Protein AF-A0A520ZKN6-F1 (afdb_monomer_lite)

pLDDT: mean 93.04, std 10.01, range [54.22, 98.88]

Sequence (133 aa):
MRKVDVFNHIWPRPYYEALSKLTGPMTDITRRSEAQPMMIDLDERFRIMDAHEGYCQILSLGSPPLELITKGRHATDLSRIGTESQAELVEKHPDRFPGFIASPPMGEDISAILDACRYAIEDCGAIGVQVYT

Foldseek 3Di:
DADEAEDDAAQEQQLVVLLCVQQPPDDDPCVVVVVQCVRHDVVSVVVVQVVDPNYAYAYEHDDDALLVRDDDPSSLVSQVSQLQRLLVCCVVCVSRHVAYAGRASVNYDPVSSVVSVCCSCVVRPHPYYDDDD

Radius of gyration: 14.47 Å; chains: 1; bounding box: 37×33×40 Å

Structure (mmCIF, N/CA/C/O backbone):
data_AF-A0A520ZKN6-F1
#
_entry.id   AF-A0A520ZKN6-F1
#
loop_
_atom_site.group_PDB
_atom_site.id
_atom_site.type_symbol
_atom_site.label_atom_id
_atom_site.label_alt_id
_atom_site.label_comp_id
_atom_site.label_asym_id
_atom_site.label_entity_id
_atom_site.label_seq_id
_atom_site.pdbx_PDB_ins_code
_atom_site.Cartn_x
_atom_site.Cartn_y
_atom_site.Cartn_z
_atom_site.occupancy
_atom_site.B_iso_or_equiv
_atom_site.auth_seq_id
_atom_site.auth_comp_id
_atom_site.auth_asym_id
_atom_site.auth_atom_id
_atom_site.pdbx_PDB_model_num
ATOM 1 N N . MET A 1 1 ? -11.427 -0.490 24.293 1.00 87.69 1 MET A N 1
ATOM 2 C CA . MET A 1 1 ? -9.947 -0.342 24.233 1.00 87.69 1 MET A CA 1
ATOM 3 C C . MET A 1 1 ? -9.499 -0.563 22.795 1.00 87.69 1 MET A C 1
ATOM 5 O O . MET A 1 1 ? -9.989 -1.508 22.191 1.00 87.69 1 MET A O 1
ATOM 9 N N . ARG A 1 2 ? -8.619 0.283 22.240 1.00 94.50 2 ARG A N 1
ATOM 10 C CA . ARG A 1 2 ? -8.132 0.140 20.854 1.00 94.50 2 ARG A CA 1
ATOM 11 C C . ARG A 1 2 ? -7.199 -1.073 20.730 1.00 94.50 2 ARG A C 1
ATOM 13 O O . ARG A 1 2 ? -6.305 -1.228 21.557 1.00 94.50 2 ARG A O 1
ATOM 20 N N . LYS A 1 3 ? -7.399 -1.905 19.706 1.00 97.69 3 LYS A N 1
ATOM 21 C CA . LYS A 1 3 ? -6.553 -3.051 19.337 1.00 97.69 3 LYS A CA 1
ATOM 22 C C . LYS A 1 3 ? -5.990 -2.779 17.947 1.00 97.69 3 LYS A C 1
ATOM 24 O O . LYS A 1 3 ? -6.761 -2.652 16.999 1.00 97.69 3 LYS A O 1
ATOM 29 N N . VAL A 1 4 ? -4.674 -2.638 17.843 1.00 98.12 4 VAL A N 1
ATOM 30 C CA . VAL A 1 4 ? -4.000 -2.309 16.582 1.00 98.12 4 VAL A CA 1
ATOM 31 C C . VAL A 1 4 ? -3.305 -3.558 16.061 1.00 98.12 4 VAL A C 1
ATOM 33 O O . VAL A 1 4 ? -2.365 -4.045 16.684 1.00 98.12 4 VAL A O 1
ATOM 36 N N . ASP A 1 5 ? -3.780 -4.077 14.936 1.00 98.25 5 ASP A N 1
ATOM 37 C CA . ASP A 1 5 ? -3.109 -5.134 14.193 1.00 98.25 5 ASP A CA 1
ATOM 38 C C . ASP A 1 5 ? -2.086 -4.523 13.241 1.00 98.25 5 ASP A C 1
ATOM 40 O O . ASP A 1 5 ? -2.430 -3.789 12.315 1.00 98.25 5 ASP A O 1
ATOM 44 N N . VAL A 1 6 ? -0.820 -4.828 13.495 1.00 97.94 6 VAL A N 1
ATOM 45 C CA . VAL A 1 6 ? 0.323 -4.288 12.757 1.00 97.94 6 VAL A CA 1
ATOM 46 C C . VAL A 1 6 ? 0.819 -5.218 11.649 1.00 97.94 6 VAL A C 1
ATOM 48 O O . VAL A 1 6 ? 1.802 -4.894 10.990 1.00 97.94 6 VAL A O 1
ATOM 51 N N . PHE A 1 7 ? 0.174 -6.373 11.449 1.00 96.62 7 PHE A N 1
ATOM 52 C CA . PHE A 1 7 ? 0.609 -7.372 10.477 1.00 96.62 7 PHE A CA 1
ATOM 53 C C . PHE A 1 7 ? -0.573 -8.079 9.802 1.00 96.62 7 PHE A C 1
ATOM 55 O O . PHE A 1 7 ? -0.841 -9.265 9.989 1.00 96.62 7 PHE A O 1
ATOM 62 N N . ASN A 1 8 ? -1.262 -7.316 8.959 1.00 96.38 8 ASN A N 1
ATOM 63 C CA . ASN A 1 8 ? -2.335 -7.7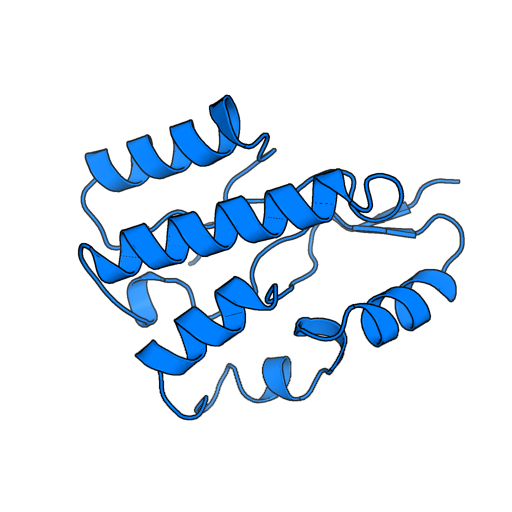79 8.088 1.00 96.38 8 ASN A CA 1
ATOM 64 C C . ASN A 1 8 ? -2.028 -7.381 6.640 1.00 96.38 8 ASN A C 1
ATOM 66 O O . ASN A 1 8 ? -1.289 -6.426 6.393 1.00 96.38 8 ASN A O 1
ATOM 70 N N . HIS A 1 9 ? -2.628 -8.089 5.689 1.00 96.56 9 HIS A N 1
ATOM 71 C CA . HIS A 1 9 ? -2.359 -7.902 4.266 1.00 96.56 9 HIS A CA 1
ATOM 72 C C . HIS A 1 9 ? -3.612 -7.442 3.533 1.00 96.56 9 HIS A C 1
ATOM 74 O O . HIS A 1 9 ? -4.708 -7.881 3.877 1.00 96.56 9 HIS A O 1
ATOM 80 N N . ILE A 1 10 ? -3.455 -6.584 2.528 1.00 97.25 10 ILE A N 1
ATOM 81 C CA . ILE A 1 10 ? -4.524 -6.097 1.650 1.00 97.25 10 ILE A CA 1
ATOM 82 C C . ILE A 1 10 ? -3.999 -5.948 0.216 1.00 97.25 10 ILE A C 1
ATOM 84 O O . ILE A 1 10 ? -2.808 -5.736 -0.007 1.00 97.25 10 ILE A O 1
ATOM 88 N N . TRP A 1 11 ? -4.890 -6.034 -0.763 1.00 95.31 11 TRP A N 1
ATOM 89 C CA . TRP A 1 11 ? -4.669 -5.578 -2.128 1.00 95.31 11 TRP A CA 1
ATOM 90 C C . TRP A 1 11 ? -5.728 -4.527 -2.467 1.00 95.31 11 TRP A C 1
ATOM 92 O O . TRP A 1 11 ? -6.830 -4.878 -2.892 1.00 95.31 11 TRP A O 1
ATOM 102 N N . PRO A 1 12 ? -5.430 -3.231 -2.275 1.00 96.81 12 PRO A N 1
ATOM 103 C CA . PRO A 1 12 ? -6.344 -2.167 -2.670 1.00 96.81 12 PRO A CA 1
ATOM 104 C C . PRO A 1 12 ? -6.740 -2.316 -4.142 1.00 96.81 12 PRO A C 1
ATOM 106 O O . PRO A 1 12 ? -5.917 -2.730 -4.959 1.00 96.81 12 PRO A O 1
ATOM 109 N N . ARG A 1 13 ? -7.984 -1.972 -4.497 1.00 94.69 13 ARG A N 1
ATOM 110 C CA . ARG A 1 13 ? -8.529 -2.214 -5.846 1.00 94.69 13 ARG A CA 1
ATOM 111 C C . ARG A 1 13 ? -7.603 -1.734 -6.979 1.00 94.69 13 ARG A C 1
ATOM 113 O O . ARG A 1 13 ? -7.320 -2.558 -7.850 1.00 94.69 13 ARG A O 1
ATOM 120 N N . PRO A 1 14 ? -7.066 -0.493 -6.964 1.00 96.75 14 PRO A N 1
ATOM 121 C CA . PRO A 1 14 ? -6.195 -0.028 -8.046 1.00 96.75 14 PRO A CA 1
ATOM 122 C C . PRO A 1 14 ? -4.894 -0.835 -8.135 1.00 96.75 14 PRO A C 1
ATOM 124 O O . PRO A 1 14 ? -4.442 -1.179 -9.228 1.00 96.75 14 PRO A O 1
ATOM 127 N N . TYR A 1 15 ? -4.322 -1.202 -6.984 1.00 96.38 15 TYR A N 1
ATOM 128 C CA . TYR A 1 15 ? -3.143 -2.061 -6.914 1.00 96.38 15 TYR A CA 1
ATOM 129 C C . TYR A 1 15 ? -3.426 -3.467 -7.450 1.00 96.38 15 TYR A C 1
ATOM 131 O O . TYR A 1 15 ? -2.666 -3.962 -8.277 1.00 96.38 15 TYR A O 1
ATOM 139 N N . TYR A 1 16 ? -4.530 -4.099 -7.038 1.00 92.94 16 TYR A N 1
ATOM 140 C CA . TYR A 1 16 ? -4.907 -5.433 -7.511 1.00 92.94 16 TYR A CA 1
ATOM 141 C C . TYR A 1 16 ? -5.110 -5.467 -9.030 1.00 92.94 16 TYR A C 1
ATOM 143 O O . TYR A 1 16 ? -4.652 -6.395 -9.696 1.00 92.94 16 TYR A O 1
ATOM 151 N N . GLU A 1 17 ? -5.753 -4.448 -9.601 1.00 93.06 17 GLU A N 1
ATOM 152 C CA . GLU A 1 17 ? -5.941 -4.343 -11.050 1.00 93.06 17 GLU A CA 1
ATOM 153 C C . GLU A 1 17 ? -4.614 -4.163 -11.798 1.00 93.06 17 GLU A C 1
ATOM 155 O O . GLU A 1 17 ? -4.417 -4.763 -12.857 1.00 93.06 17 GLU A O 1
ATOM 160 N N . ALA A 1 18 ? -3.694 -3.355 -11.261 1.00 94.06 18 ALA A N 1
ATOM 161 C CA . ALA A 1 18 ? -2.358 -3.177 -11.828 1.00 94.06 18 ALA A CA 1
ATOM 162 C C . ALA A 1 18 ? -1.525 -4.466 -11.740 1.00 94.06 18 ALA A C 1
ATOM 164 O O . ALA A 1 18 ? -0.913 -4.870 -12.729 1.00 94.06 18 ALA A O 1
ATOM 165 N N . LEU A 1 19 ? -1.562 -5.139 -10.589 1.00 90.62 19 LEU A N 1
ATOM 166 C CA . LEU A 1 19 ? -0.910 -6.424 -10.353 1.00 90.62 19 LEU A CA 1
ATOM 167 C C . LEU A 1 19 ? -1.418 -7.486 -11.334 1.00 90.62 19 LEU A C 1
ATOM 169 O O . LEU A 1 19 ? -0.624 -8.091 -12.049 1.00 90.62 19 LEU A O 1
ATOM 173 N N . SER A 1 20 ? -2.740 -7.638 -11.440 1.00 88.69 20 SER A N 1
ATOM 174 C CA . SER A 1 20 ? -3.387 -8.644 -12.294 1.00 88.69 20 SER A CA 1
ATOM 175 C C . SER A 1 20 ? -3.036 -8.476 -13.775 1.00 88.69 20 SER A C 1
ATOM 177 O O . SER A 1 20 ? -2.909 -9.460 -14.504 1.00 88.69 20 SER A O 1
ATOM 179 N N . LYS A 1 21 ? -2.838 -7.233 -14.239 1.00 89.94 21 LYS A N 1
ATOM 180 C CA . LYS A 1 21 ? -2.388 -6.948 -15.613 1.00 89.94 21 LYS A CA 1
ATOM 181 C C . LYS A 1 21 ? -0.959 -7.425 -15.885 1.00 89.94 21 LYS A C 1
ATOM 183 O O . LYS A 1 21 ? -0.651 -7.733 -17.033 1.00 89.94 21 LYS A O 1
ATOM 188 N N . LEU A 1 22 ? -0.097 -7.466 -14.868 1.00 86.69 22 LEU A N 1
ATOM 189 C CA . LEU A 1 22 ? 1.305 -7.875 -14.995 1.00 86.69 22 LEU A CA 1
ATOM 190 C C . LEU A 1 22 ? 1.486 -9.385 -14.827 1.00 86.69 22 LEU A C 1
ATOM 192 O O . LEU A 1 22 ? 2.265 -9.992 -15.556 1.00 86.69 22 LEU A O 1
ATOM 196 N N . THR A 1 23 ? 0.775 -9.992 -13.878 1.00 81.44 23 THR A N 1
ATOM 197 C CA . THR A 1 23 ? 0.931 -11.415 -13.540 1.00 81.44 23 THR A CA 1
ATOM 198 C C . THR A 1 23 ? 0.066 -12.341 -14.389 1.00 81.44 23 THR A C 1
ATOM 200 O O . THR A 1 23 ? 0.342 -13.537 -14.457 1.00 81.44 23 THR A O 1
ATOM 203 N N . GLY A 1 24 ? -0.993 -11.825 -15.023 1.00 72.88 24 GLY A N 1
ATOM 204 C CA . GLY A 1 24 ? -2.058 -12.674 -15.552 1.00 72.88 24 GLY A CA 1
ATOM 205 C C . GLY A 1 24 ? -2.805 -13.399 -14.418 1.00 72.88 24 GLY A C 1
ATOM 206 O O . GLY A 1 24 ? -2.818 -12.899 -13.288 1.00 72.88 24 GLY A O 1
ATOM 207 N N . PRO A 1 25 ? -3.438 -14.562 -14.682 1.00 60.72 25 PRO A N 1
ATOM 208 C CA . PRO A 1 25 ? -4.100 -15.352 -13.646 1.00 60.72 25 PRO A CA 1
ATOM 209 C C . PRO A 1 25 ? -3.120 -15.686 -12.518 1.00 60.72 25 PRO A C 1
ATOM 211 O O . PRO A 1 25 ? -2.059 -16.249 -12.775 1.00 60.72 25 PRO A O 1
ATOM 214 N N . MET A 1 26 ? -3.479 -15.370 -11.275 1.00 63.03 26 MET A N 1
ATOM 215 C CA . MET A 1 26 ? -2.628 -15.622 -10.113 1.00 63.03 26 MET A CA 1
ATOM 216 C C . M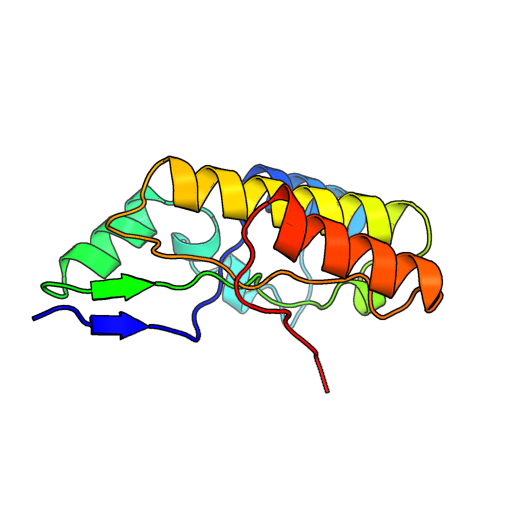ET A 1 26 ? -2.367 -17.135 -9.964 1.00 63.03 26 MET A C 1
ATOM 218 O O . MET A 1 26 ? -3.277 -17.926 -9.689 1.00 63.03 26 MET A O 1
ATOM 222 N N . THR A 1 27 ? -1.121 -17.568 -10.171 1.00 54.69 27 THR A N 1
ATOM 223 C CA . THR A 1 27 ? -0.700 -18.963 -9.976 1.00 54.69 27 THR A CA 1
ATOM 224 C C . THR A 1 27 ? -0.013 -19.138 -8.617 1.00 54.69 27 THR A C 1
ATOM 226 O O . THR A 1 27 ? 0.793 -18.314 -8.195 1.00 54.69 27 THR A O 1
ATOM 229 N N . ASP A 1 28 ? -0.327 -20.237 -7.927 1.00 61.53 28 ASP A N 1
ATOM 230 C CA . ASP A 1 28 ? 0.341 -20.717 -6.704 1.00 61.53 28 ASP A CA 1
ATOM 231 C C . ASP A 1 28 ? 0.142 -19.893 -5.413 1.00 61.53 28 ASP A C 1
ATOM 233 O O . ASP A 1 28 ? -0.982 -19.843 -4.906 1.00 61.53 28 ASP A O 1
ATOM 237 N N . ILE A 1 29 ? 1.209 -19.333 -4.813 1.00 54.22 29 ILE A N 1
ATOM 238 C CA . ILE A 1 29 ? 1.238 -18.744 -3.446 1.00 54.22 29 ILE A CA 1
ATOM 239 C C . ILE A 1 29 ? 0.117 -17.721 -3.220 1.00 54.22 29 ILE A C 1
ATOM 241 O O . ILE A 1 29 ? -0.428 -17.597 -2.123 1.00 54.22 29 ILE A O 1
ATOM 245 N N . THR A 1 30 ? -0.268 -17.029 -4.280 1.00 60.34 30 THR A N 1
ATOM 246 C CA . THR A 1 30 ? -1.228 -15.932 -4.279 1.00 60.34 30 THR A CA 1
ATOM 247 C C . THR A 1 30 ? -2.678 -16.385 -4.400 1.00 60.34 30 THR A C 1
ATOM 249 O O . THR A 1 30 ? -3.563 -15.653 -3.966 1.00 60.34 30 THR A O 1
ATOM 252 N N . ARG A 1 31 ? -2.946 -17.614 -4.873 1.00 64.44 31 ARG A N 1
ATOM 253 C CA . ARG A 1 31 ? -4.310 -18.166 -4.983 1.00 64.44 31 ARG A CA 1
ATOM 254 C C . ARG A 1 31 ? -5.003 -18.253 -3.622 1.00 64.44 31 ARG A C 1
ATOM 256 O O . ARG A 1 31 ? -6.211 -18.071 -3.530 1.00 64.44 31 ARG A O 1
ATOM 263 N N . ARG A 1 32 ? -4.250 -18.529 -2.550 1.00 62.50 32 ARG A N 1
ATOM 264 C CA . ARG A 1 32 ? -4.797 -18.559 -1.180 1.00 62.50 32 ARG A CA 1
ATOM 265 C C . ARG A 1 32 ? -5.254 -17.178 -0.723 1.00 62.50 32 ARG A C 1
ATOM 267 O O . ARG A 1 32 ? -6.324 -17.078 -0.134 1.00 62.50 32 ARG A O 1
ATOM 274 N N . SER A 1 33 ? -4.456 -16.152 -1.005 1.00 67.62 33 SER A N 1
ATOM 275 C CA . SER A 1 33 ? -4.782 -14.763 -0.680 1.00 67.62 33 SER A CA 1
ATOM 276 C C . SER A 1 33 ? -5.938 -14.257 -1.542 1.00 67.62 33 SER A C 1
ATOM 278 O O . SER A 1 33 ? -6.887 -13.696 -1.014 1.00 67.62 33 SER A O 1
ATOM 280 N N . GLU A 1 34 ? -5.935 -14.547 -2.843 1.00 66.19 34 GLU A N 1
ATOM 281 C CA . GLU A 1 34 ? -7.041 -14.211 -3.748 1.00 66.19 34 GLU A CA 1
ATOM 282 C C . GLU A 1 34 ? -8.361 -14.881 -3.349 1.00 66.19 34 GLU A C 1
ATOM 284 O O . GLU A 1 34 ? -9.424 -14.279 -3.468 1.00 66.19 34 GLU A O 1
ATOM 289 N N . ALA A 1 35 ? -8.305 -16.095 -2.794 1.00 75.25 35 ALA A N 1
ATOM 290 C CA . ALA A 1 35 ? -9.482 -16.788 -2.280 1.00 75.25 35 ALA A CA 1
ATOM 291 C C . ALA A 1 35 ? -10.083 -16.151 -1.011 1.00 75.25 35 ALA A C 1
ATOM 293 O O . ALA A 1 35 ? -11.152 -16.584 -0.586 1.00 75.25 35 ALA A O 1
ATOM 294 N N . GLN A 1 36 ? -9.420 -15.169 -0.384 1.00 83.94 36 GLN A N 1
ATOM 295 C CA . GLN A 1 36 ? -9.963 -14.411 0.746 1.00 83.94 36 GLN A CA 1
ATOM 296 C C . GLN A 1 36 ? -10.592 -13.106 0.239 1.00 83.94 36 GLN A C 1
ATOM 298 O O . GLN A 1 36 ? -9.853 -12.173 -0.085 1.00 83.94 36 GLN A O 1
ATOM 303 N N . PRO A 1 37 ? -11.935 -12.970 0.213 1.00 88.50 37 PRO A N 1
ATOM 304 C CA . PRO A 1 37 ? -12.570 -11.793 -0.381 1.00 88.50 37 PRO A CA 1
ATOM 305 C C . PRO A 1 37 ? -12.120 -10.477 0.274 1.00 88.50 37 PRO A C 1
ATOM 307 O O . PRO A 1 37 ? -11.860 -9.505 -0.431 1.00 88.50 37 PRO A O 1
ATOM 310 N N . MET A 1 38 ? -11.884 -10.477 1.594 1.00 93.19 38 MET A N 1
ATOM 311 C CA . MET A 1 38 ? -11.403 -9.318 2.370 1.00 93.19 38 MET A CA 1
ATOM 312 C C . MET A 1 38 ? -10.041 -8.739 1.936 1.00 93.19 38 MET A C 1
ATOM 314 O O . MET A 1 38 ? -9.616 -7.691 2.439 1.00 93.19 38 MET A O 1
ATOM 318 N N . MET A 1 39 ? -9.304 -9.434 1.061 1.00 93.25 39 MET A N 1
ATOM 319 C CA . MET A 1 39 ? -8.077 -8.897 0.474 1.00 93.25 39 MET A CA 1
ATOM 320 C C . MET A 1 39 ? -8.367 -7.717 -0.448 1.00 93.25 39 MET A C 1
ATOM 322 O O . MET A 1 39 ? -7.540 -6.818 -0.524 1.00 93.25 39 MET A O 1
ATOM 326 N N . ILE A 1 40 ? -9.521 -7.701 -1.118 1.00 92.94 40 ILE A N 1
ATOM 327 C CA . ILE A 1 40 ? -9.854 -6.700 -2.143 1.00 92.94 40 ILE A CA 1
ATOM 328 C C . ILE A 1 40 ? -11.235 -6.073 -1.885 1.00 92.94 40 ILE A C 1
ATOM 330 O O . ILE A 1 40 ? -11.489 -4.929 -2.267 1.00 92.94 40 ILE A O 1
ATOM 334 N N . ASP A 1 41 ? -12.140 -6.817 -1.251 1.00 95.06 41 ASP A N 1
ATOM 335 C CA . ASP A 1 41 ? -13.468 -6.375 -0.834 1.00 95.06 41 ASP A CA 1
ATOM 336 C C . ASP A 1 41 ? -13.409 -5.727 0.560 1.00 95.06 41 ASP A C 1
ATOM 338 O O . ASP A 1 41 ? -13.145 -6.389 1.570 1.00 95.06 41 ASP A O 1
ATOM 342 N N . LEU A 1 42 ? -13.633 -4.411 0.605 1.00 97.19 42 LEU A N 1
ATOM 343 C CA . LEU A 1 42 ? -13.644 -3.659 1.855 1.00 97.19 42 LEU A CA 1
ATOM 344 C C . LEU A 1 42 ? -14.884 -3.946 2.699 1.00 97.19 42 LEU A C 1
ATOM 346 O O . LEU A 1 42 ? -14.766 -3.919 3.920 1.00 97.19 42 LEU A O 1
ATOM 350 N N . ASP A 1 43 ? -16.027 -4.270 2.093 1.00 97.38 43 ASP A N 1
ATOM 351 C CA . ASP A 1 43 ? -17.249 -4.563 2.843 1.00 97.38 43 ASP A CA 1
ATOM 352 C C . ASP A 1 43 ? -17.061 -5.853 3.647 1.00 97.38 43 ASP A C 1
ATOM 354 O O . ASP A 1 43 ? -17.334 -5.893 4.851 1.00 97.38 43 ASP A O 1
ATOM 358 N N . GLU A 1 44 ? -16.483 -6.885 3.024 1.00 97.19 44 GLU A N 1
ATOM 359 C CA . GLU A 1 44 ? -16.149 -8.124 3.731 1.00 97.19 44 GLU A CA 1
ATOM 360 C C . GLU A 1 44 ? -15.066 -7.902 4.795 1.00 97.19 44 GLU A C 1
ATOM 362 O O . GLU A 1 44 ? -15.170 -8.421 5.912 1.00 97.19 44 GLU A O 1
ATOM 367 N N . ARG A 1 45 ? -14.038 -7.094 4.495 1.00 97.62 45 ARG A N 1
ATOM 368 C CA . ARG A 1 45 ? -13.023 -6.726 5.494 1.00 97.62 45 ARG A CA 1
ATOM 369 C C . ARG A 1 45 ? -13.661 -6.041 6.697 1.00 97.62 45 ARG A C 1
ATOM 371 O O . ARG A 1 45 ? -13.373 -6.424 7.830 1.00 97.62 45 ARG A O 1
ATOM 378 N N . PHE A 1 46 ? -14.514 -5.049 6.469 1.00 98.06 46 PHE A N 1
ATOM 379 C CA . PHE A 1 46 ? -15.166 -4.302 7.534 1.00 98.06 46 PHE A CA 1
ATOM 380 C C . PHE A 1 46 ? -16.075 -5.196 8.367 1.00 98.06 46 PHE A C 1
ATOM 382 O O . PHE A 1 46 ? -15.965 -5.148 9.591 1.00 98.06 46 PHE A O 1
ATOM 389 N N . ARG A 1 47 ? -16.839 -6.097 7.738 1.00 97.75 47 ARG A N 1
ATOM 390 C CA . ARG A 1 47 ? -17.661 -7.094 8.436 1.00 97.75 47 ARG A CA 1
ATOM 391 C C . ARG A 1 47 ? -16.845 -7.955 9.405 1.00 97.75 47 ARG A C 1
ATOM 393 O O . ARG A 1 47 ? -17.297 -8.221 10.517 1.00 97.75 47 ARG A O 1
ATOM 400 N N . ILE A 1 48 ? -15.649 -8.391 9.001 1.00 95.94 48 ILE A N 1
ATOM 401 C CA . ILE A 1 48 ? -14.740 -9.164 9.863 1.00 95.94 48 ILE A CA 1
ATOM 402 C C . ILE A 1 48 ? -14.175 -8.286 10.985 1.00 95.94 48 ILE A C 1
ATOM 404 O O . ILE A 1 48 ? -14.142 -8.712 12.138 1.00 95.94 48 ILE A O 1
ATOM 408 N N . MET A 1 49 ? -13.761 -7.054 10.677 1.00 97.62 49 MET A N 1
ATOM 409 C CA . MET A 1 49 ? -13.255 -6.118 11.686 1.00 97.62 49 MET A CA 1
ATOM 410 C C . MET A 1 49 ? -14.308 -5.790 12.753 1.00 97.62 49 MET A C 1
ATOM 412 O O . MET A 1 49 ? -13.981 -5.759 13.936 1.00 97.62 49 MET A O 1
ATOM 416 N N . ASP A 1 50 ? -15.567 -5.600 12.351 1.00 97.44 50 ASP A N 1
ATOM 417 C CA . ASP A 1 50 ? -16.682 -5.240 13.238 1.00 97.44 50 ASP A CA 1
ATOM 418 C C . ASP A 1 50 ? -17.044 -6.353 14.232 1.00 97.44 50 ASP A C 1
ATOM 420 O O . ASP A 1 50 ? -17.633 -6.082 15.279 1.00 97.44 50 ASP A O 1
ATOM 424 N N . ALA A 1 51 ? -16.626 -7.598 13.975 1.00 96.44 51 ALA A N 1
ATOM 425 C CA . ALA A 1 51 ? -16.736 -8.687 14.945 1.00 96.44 51 ALA A CA 1
ATOM 426 C C . ALA A 1 51 ? -15.809 -8.504 16.167 1.00 96.44 51 ALA A C 1
ATOM 428 O O . ALA A 1 51 ? -15.942 -9.217 17.166 1.00 96.44 51 ALA A O 1
ATOM 429 N N . HIS A 1 52 ? -14.870 -7.553 16.112 1.00 96.00 52 HIS A N 1
ATOM 430 C CA . HIS A 1 52 ? -13.879 -7.305 17.149 1.00 96.00 52 HIS A CA 1
ATOM 431 C C . HIS A 1 52 ? -13.904 -5.841 17.604 1.00 96.00 52 HIS A C 1
ATOM 433 O O . HIS A 1 52 ? -13.323 -4.956 16.983 1.00 96.00 52 HIS A O 1
ATOM 439 N N . GLU A 1 53 ? -14.511 -5.581 18.764 1.00 96.19 53 GLU A N 1
ATOM 440 C CA . GLU A 1 53 ? -14.602 -4.222 19.311 1.00 96.19 53 GLU A CA 1
ATOM 441 C C . GLU A 1 53 ? -13.220 -3.549 19.433 1.00 96.19 53 GLU A C 1
ATOM 443 O O . GLU A 1 53 ? -12.284 -4.106 20.035 1.00 96.19 53 GLU A O 1
ATOM 448 N N . GLY A 1 54 ? -13.121 -2.337 18.875 1.00 96.12 54 GLY A N 1
ATOM 449 C CA . GLY A 1 54 ? -11.932 -1.485 18.904 1.00 96.12 54 GLY A CA 1
ATOM 450 C C . GLY A 1 54 ? -10.792 -1.932 17.986 1.00 96.12 54 GLY A C 1
ATOM 451 O O . GLY A 1 54 ? -9.680 -1.428 18.151 1.00 96.12 54 GLY A O 1
ATOM 452 N N . TYR A 1 55 ? -11.030 -2.882 17.078 1.00 98.19 55 TYR A N 1
ATOM 453 C CA . TYR A 1 55 ? -10.023 -3.428 16.171 1.00 98.19 55 TYR A CA 1
ATOM 454 C C . TYR A 1 55 ? -9.755 -2.512 14.970 1.00 98.19 55 TYR A C 1
ATOM 456 O O . TYR A 1 55 ? -10.670 -2.063 14.284 1.00 98.19 55 TYR A O 1
ATOM 464 N N . CYS A 1 56 ? -8.478 -2.244 14.719 1.00 98.31 56 CYS A N 1
ATOM 465 C CA . CYS A 1 56 ? -7.988 -1.429 13.612 1.00 98.31 56 CYS A CA 1
ATOM 466 C C . CYS A 1 56 ? -6.671 -2.007 13.081 1.00 98.31 56 CYS A C 1
ATOM 468 O O . CYS A 1 56 ? -6.016 -2.795 13.764 1.00 98.31 56 CYS A O 1
ATOM 470 N N . GLN A 1 57 ? -6.292 -1.631 11.864 1.00 98.69 57 GLN A N 1
ATOM 471 C CA . GLN A 1 57 ? -5.253 -2.303 11.086 1.00 98.69 57 GLN A CA 1
ATOM 472 C C . GLN A 1 57 ? -4.261 -1.302 10.494 1.00 98.69 57 GLN A C 1
ATOM 474 O O . GLN A 1 57 ? -4.659 -0.379 9.792 1.00 98.69 57 GLN A O 1
ATOM 479 N N . ILE A 1 58 ? -2.965 -1.506 10.727 1.00 98.75 58 ILE A N 1
ATOM 480 C CA . ILE A 1 58 ? -1.918 -0.860 9.930 1.00 98.75 58 ILE A CA 1
ATOM 481 C C . ILE A 1 58 ? -1.725 -1.712 8.676 1.00 98.75 58 ILE A C 1
ATOM 483 O O . ILE A 1 58 ? -1.370 -2.886 8.772 1.00 98.75 58 ILE A O 1
ATOM 487 N N . LEU A 1 59 ? -2.031 -1.154 7.509 1.00 98.62 59 LEU A N 1
ATOM 488 C CA . LEU A 1 59 ? -2.120 -1.922 6.265 1.00 98.62 59 LEU A CA 1
ATOM 489 C C . LEU A 1 59 ? -0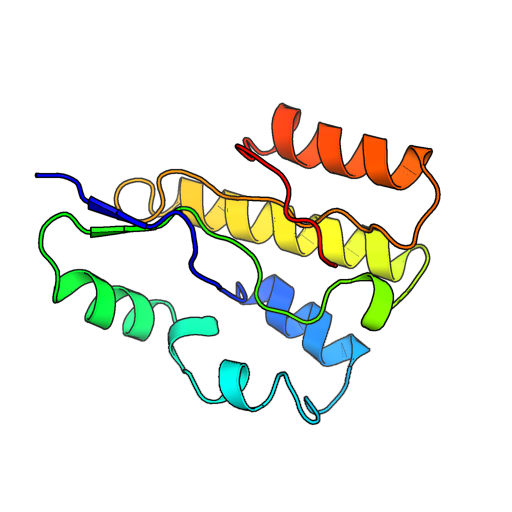.735 -2.274 5.709 1.00 98.62 59 LEU A C 1
ATOM 491 O O . LEU A 1 59 ? 0.130 -1.408 5.630 1.00 98.62 59 LEU A O 1
ATOM 495 N N . SER A 1 60 ? -0.555 -3.500 5.219 1.00 98.12 60 SER A N 1
ATOM 496 C CA . SER A 1 60 ? 0.583 -3.888 4.369 1.00 98.12 60 SER A CA 1
ATOM 497 C C . SER A 1 60 ? 0.085 -4.582 3.099 1.00 98.12 60 SER A C 1
ATOM 499 O O . SER A 1 60 ? -1.011 -5.150 3.096 1.00 98.12 60 SER A O 1
ATOM 501 N N . LEU A 1 61 ? 0.837 -4.514 1.999 1.00 97.00 61 LEU A N 1
ATOM 502 C CA . LEU A 1 61 ? 0.441 -5.194 0.764 1.00 97.00 61 LEU A CA 1
ATOM 503 C C . LEU A 1 61 ? 0.676 -6.702 0.881 1.00 97.00 61 LEU A C 1
ATOM 505 O O . LEU A 1 61 ? 1.677 -7.153 1.433 1.00 97.00 61 LEU A O 1
ATOM 509 N N . GLY A 1 62 ? -0.264 -7.495 0.368 1.00 92.81 62 GLY A N 1
ATOM 510 C CA . GLY A 1 62 ? -0.092 -8.946 0.294 1.00 92.81 62 GLY A CA 1
ATOM 511 C C . GLY A 1 62 ? 0.968 -9.358 -0.728 1.00 92.81 62 GLY A C 1
ATOM 512 O O . GLY A 1 62 ? 1.082 -8.740 -1.783 1.00 92.81 62 GLY A O 1
ATOM 513 N N . SER A 1 63 ? 1.676 -10.452 -0.447 1.00 89.00 63 SER A N 1
ATOM 514 C CA . SER A 1 63 ? 2.631 -11.082 -1.371 1.00 89.00 63 SER A CA 1
ATOM 515 C C . SER A 1 63 ? 1.983 -11.416 -2.724 1.00 89.00 63 SER A C 1
ATOM 517 O O . SER A 1 63 ? 0.800 -11.742 -2.739 1.00 89.00 63 SER A O 1
ATOM 519 N N . PRO A 1 64 ? 2.723 -11.412 -3.846 1.00 88.38 64 PRO A N 1
ATOM 520 C CA . PRO A 1 64 ? 4.175 -11.504 -3.938 1.00 88.38 64 PRO A CA 1
ATOM 521 C C . PRO A 1 64 ? 4.883 -10.150 -3.778 1.00 88.38 64 PRO A C 1
ATOM 523 O O . PRO A 1 64 ? 4.279 -9.113 -4.043 1.00 88.38 64 PRO A O 1
ATOM 526 N N . PRO A 1 65 ? 6.166 -10.153 -3.378 1.00 91.31 65 PRO A N 1
ATOM 527 C CA . PRO A 1 65 ? 7.001 -8.961 -3.466 1.00 91.31 65 PRO A CA 1
ATOM 528 C C . PRO A 1 65 ? 7.165 -8.485 -4.917 1.00 91.31 65 PRO A C 1
ATOM 530 O O . PRO A 1 65 ? 7.115 -9.286 -5.857 1.00 91.31 65 PRO A O 1
ATOM 533 N N . LEU A 1 66 ? 7.388 -7.179 -5.100 1.00 92.69 66 LEU A N 1
ATOM 534 C CA . LEU A 1 66 ? 7.424 -6.538 -6.420 1.00 92.69 66 LEU A CA 1
ATOM 535 C C . LEU A 1 66 ? 8.518 -7.109 -7.329 1.00 92.69 66 LEU A C 1
ATOM 537 O O . LEU A 1 66 ? 8.279 -7.299 -8.520 1.00 92.69 66 LEU A O 1
ATOM 541 N N . GLU A 1 67 ? 9.680 -7.437 -6.770 1.00 90.81 67 GLU A N 1
ATOM 542 C CA . GLU A 1 67 ? 10.836 -7.981 -7.488 1.00 90.81 67 GLU A CA 1
ATOM 543 C C . GLU A 1 67 ? 10.603 -9.373 -8.093 1.00 90.81 67 GLU A C 1
ATOM 545 O O . GLU A 1 67 ? 11.323 -9.773 -9.013 1.00 90.81 67 GLU A O 1
ATOM 550 N N . LEU A 1 68 ? 9.590 -10.105 -7.615 1.00 90.19 68 LEU A N 1
ATOM 551 C CA . LEU A 1 68 ? 9.155 -11.368 -8.220 1.00 90.19 68 LEU A CA 1
ATOM 552 C C . LEU A 1 68 ? 8.101 -11.169 -9.316 1.00 90.19 68 LEU A C 1
ATOM 554 O O . LEU A 1 68 ? 7.842 -12.095 -10.081 1.00 90.19 68 LEU A O 1
ATOM 558 N N . ILE A 1 69 ? 7.493 -9.985 -9.394 1.00 89.25 69 ILE A N 1
ATOM 559 C CA . ILE A 1 69 ? 6.423 -9.670 -10.346 1.00 89.25 69 ILE A CA 1
ATOM 560 C C . ILE A 1 69 ? 6.997 -9.008 -11.594 1.00 89.25 69 ILE A C 1
ATOM 562 O O . ILE A 1 69 ? 6.662 -9.382 -12.717 1.00 89.25 69 ILE A O 1
ATOM 566 N N . THR A 1 70 ? 7.815 -7.973 -11.411 1.00 92.38 70 THR A N 1
ATOM 567 C CA . THR A 1 70 ? 8.245 -7.105 -12.508 1.00 92.38 70 THR A CA 1
ATOM 568 C C . THR A 1 70 ? 9.517 -6.333 -12.156 1.00 92.38 70 THR A C 1
ATOM 570 O O . THR A 1 70 ? 10.033 -6.443 -11.047 1.00 92.38 70 THR A O 1
ATOM 573 N N . LYS A 1 71 ? 10.049 -5.583 -13.126 1.00 94.44 71 LYS A N 1
ATOM 574 C CA . LYS A 1 71 ? 11.290 -4.804 -13.010 1.00 94.44 71 LYS A CA 1
ATOM 575 C C . LYS A 1 71 ? 11.187 -3.454 -13.718 1.00 94.44 71 LYS A C 1
ATOM 577 O O . LYS A 1 71 ? 10.267 -3.215 -14.509 1.00 94.44 71 LYS A O 1
ATOM 582 N N . GLY A 1 72 ? 12.165 -2.591 -13.479 1.00 94.81 72 GLY A N 1
ATOM 583 C CA . GLY A 1 72 ? 12.280 -1.264 -14.060 1.00 94.81 72 GLY A CA 1
ATOM 584 C C . GLY A 1 72 ? 11.058 -0.405 -13.756 1.00 94.81 72 GLY A C 1
ATOM 585 O O . GLY A 1 72 ? 10.460 -0.466 -12.681 1.00 94.81 72 GLY A O 1
ATOM 586 N N . ARG A 1 73 ? 10.626 0.355 -14.768 1.00 94.12 73 ARG A N 1
ATOM 587 C CA . ARG A 1 73 ? 9.497 1.289 -14.663 1.00 94.12 73 ARG A CA 1
ATOM 588 C C . ARG A 1 73 ? 8.201 0.635 -14.170 1.00 94.12 73 ARG A C 1
ATOM 590 O O . ARG A 1 73 ? 7.417 1.272 -13.480 1.00 94.12 73 ARG A O 1
ATOM 597 N N . HIS A 1 74 ? 7.960 -0.630 -14.503 1.00 95.25 74 HIS A N 1
ATOM 598 C CA . HIS A 1 74 ? 6.758 -1.319 -14.037 1.00 95.25 74 HIS A CA 1
ATOM 599 C C . HIS A 1 74 ? 6.799 -1.618 -12.532 1.00 95.25 74 HIS A C 1
ATOM 601 O O . HIS A 1 74 ? 5.756 -1.541 -11.888 1.00 95.25 74 HIS A O 1
ATOM 607 N N . ALA A 1 75 ? 7.974 -1.907 -11.960 1.00 95.81 75 ALA A N 1
ATOM 608 C CA . ALA A 1 75 ? 8.124 -2.115 -10.518 1.00 95.81 75 ALA A CA 1
ATOM 609 C C . ALA A 1 75 ? 7.932 -0.804 -9.751 1.00 95.81 75 ALA A C 1
ATOM 611 O O . ALA A 1 75 ? 7.201 -0.768 -8.760 1.00 95.81 75 ALA A O 1
ATOM 612 N N . THR A 1 76 ? 8.519 0.288 -10.247 1.00 97.00 76 THR A N 1
ATOM 613 C CA . THR A 1 76 ? 8.360 1.618 -9.642 1.00 97.00 76 THR A CA 1
ATOM 614 C C . THR A 1 76 ? 6.918 2.117 -9.737 1.00 97.00 76 THR A C 1
ATOM 616 O O . THR A 1 76 ? 6.377 2.609 -8.749 1.00 97.00 76 THR A O 1
ATOM 619 N N . ASP A 1 77 ? 6.258 1.933 -10.888 1.00 97.44 77 ASP A N 1
ATOM 620 C CA . ASP A 1 77 ? 4.851 2.311 -11.075 1.00 97.44 77 ASP A CA 1
ATOM 621 C C . ASP A 1 77 ? 3.939 1.500 -10.139 1.00 97.44 77 ASP A C 1
ATOM 623 O O . ASP A 1 77 ? 3.068 2.064 -9.477 1.00 97.44 77 ASP A O 1
ATOM 627 N N . LEU A 1 78 ? 4.158 0.185 -10.029 1.00 97.50 78 LEU A N 1
ATOM 628 C CA . LEU A 1 78 ? 3.368 -0.681 -9.152 1.00 97.50 78 LEU A CA 1
ATOM 629 C C . LEU A 1 78 ? 3.570 -0.339 -7.664 1.00 97.50 78 LEU A C 1
ATOM 631 O O . LEU A 1 78 ? 2.599 -0.322 -6.907 1.00 97.50 78 LEU A O 1
ATOM 635 N N . SER A 1 79 ? 4.802 -0.014 -7.253 1.00 98.25 79 SER A N 1
ATOM 636 C CA . SER A 1 79 ? 5.112 0.453 -5.891 1.00 98.25 79 SER A CA 1
ATOM 637 C C . SER A 1 79 ? 4.378 1.754 -5.561 1.00 98.25 79 SER A C 1
ATOM 639 O O . SER A 1 79 ? 3.773 1.883 -4.490 1.00 98.25 79 SER A O 1
ATOM 641 N N . ARG A 1 80 ? 4.361 2.697 -6.512 1.00 98.50 80 ARG A N 1
ATOM 642 C CA . ARG A 1 80 ? 3.656 3.971 -6.366 1.00 98.50 80 ARG A CA 1
ATOM 643 C C . ARG A 1 80 ? 2.146 3.780 -6.255 1.00 98.50 80 ARG A C 1
ATOM 645 O O . ARG A 1 80 ? 1.551 4.303 -5.320 1.00 98.50 80 ARG A O 1
ATOM 652 N N . ILE A 1 81 ? 1.547 2.969 -7.131 1.00 98.56 81 ILE A N 1
ATOM 653 C CA . ILE A 1 81 ? 0.111 2.644 -7.072 1.00 98.56 81 ILE A CA 1
ATOM 654 C C . ILE A 1 81 ? -0.245 2.017 -5.720 1.00 98.56 81 ILE A C 1
ATOM 656 O O . ILE A 1 81 ? -1.267 2.366 -5.132 1.00 98.56 81 ILE A O 1
ATOM 660 N N . GLY A 1 82 ? 0.590 1.104 -5.213 1.00 98.38 82 GLY A N 1
ATOM 661 C CA . GLY A 1 82 ? 0.403 0.488 -3.900 1.00 98.38 82 GLY A CA 1
ATOM 662 C C . GLY A 1 82 ? 0.390 1.518 -2.771 1.00 98.38 82 GLY A C 1
ATOM 663 O O . GLY A 1 82 ? -0.564 1.563 -1.996 1.00 98.38 82 GLY A O 1
ATOM 664 N N . THR A 1 83 ? 1.406 2.382 -2.746 1.00 98.81 83 THR A N 1
ATOM 665 C CA . THR A 1 83 ? 1.549 3.478 -1.775 1.00 98.81 83 THR A CA 1
ATOM 666 C C . THR A 1 83 ? 0.347 4.420 -1.795 1.00 98.81 83 THR A C 1
ATOM 668 O O . THR A 1 83 ? -0.291 4.618 -0.763 1.00 98.81 83 THR A O 1
ATOM 671 N N . GLU A 1 84 ? -0.004 4.959 -2.965 1.00 98.81 84 GLU A N 1
ATOM 672 C CA . GLU A 1 84 ? -1.116 5.905 -3.116 1.00 98.81 84 GLU A CA 1
ATOM 673 C C . GLU A 1 84 ? -2.453 5.260 -2.729 1.00 98.81 84 GLU A C 1
ATOM 675 O O . GLU A 1 84 ? -3.255 5.870 -2.025 1.00 98.81 84 GLU A O 1
ATOM 680 N N . SER A 1 85 ? -2.669 3.994 -3.105 1.00 98.69 85 SER A N 1
ATOM 681 C CA . SER A 1 85 ? -3.907 3.287 -2.763 1.00 98.69 85 SER A CA 1
ATOM 682 C C . SER A 1 85 ? -4.028 3.011 -1.261 1.00 98.69 85 SER A C 1
ATOM 684 O O . SER A 1 85 ? -5.124 3.073 -0.713 1.00 98.69 85 SER A O 1
ATOM 686 N N . GLN A 1 86 ? -2.930 2.675 -0.573 1.00 98.75 86 GLN A N 1
ATOM 687 C CA . GLN A 1 86 ? -2.948 2.498 0.883 1.00 98.75 86 GLN A CA 1
ATOM 688 C C . GLN A 1 86 ? -3.170 3.833 1.604 1.00 98.75 86 GLN A C 1
ATOM 690 O O . GLN A 1 86 ? -3.956 3.878 2.552 1.00 98.75 86 GLN A O 1
ATOM 695 N N . ALA A 1 87 ? -2.528 4.909 1.138 1.00 98.88 87 ALA A N 1
ATOM 696 C CA . ALA A 1 87 ? -2.708 6.252 1.681 1.00 98.88 87 ALA A CA 1
ATOM 697 C C . ALA A 1 87 ? -4.165 6.726 1.549 1.00 98.88 87 ALA A C 1
ATOM 699 O O . ALA A 1 87 ? -4.751 7.179 2.531 1.00 98.88 87 ALA A O 1
ATOM 700 N N . GLU A 1 88 ? -4.791 6.522 0.385 1.00 98.75 88 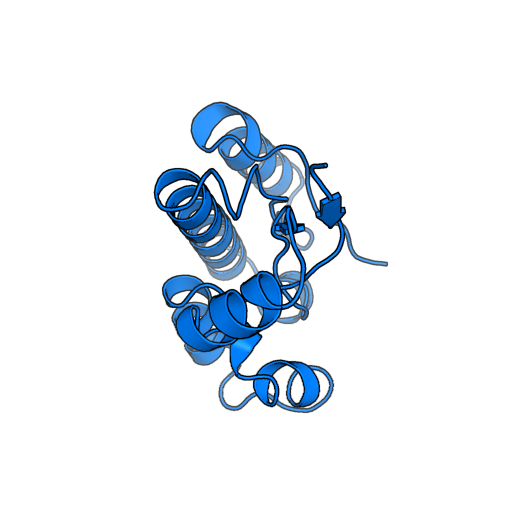GLU A N 1
ATOM 701 C CA . GLU A 1 88 ? -6.205 6.849 0.154 1.00 98.75 88 GLU A CA 1
ATOM 702 C C . GLU A 1 88 ? -7.140 6.093 1.118 1.00 98.75 88 GLU A C 1
ATOM 704 O O . GLU A 1 88 ? -8.109 6.655 1.631 1.00 98.75 88 GLU A O 1
ATOM 709 N N . LEU A 1 89 ? -6.855 4.817 1.406 1.00 98.75 89 LEU A N 1
ATOM 710 C CA . LEU A 1 89 ? -7.642 4.041 2.370 1.00 98.75 89 LEU A CA 1
ATOM 711 C C . LEU A 1 89 ? -7.492 4.565 3.801 1.00 98.75 89 LEU A C 1
ATOM 713 O O . LEU A 1 89 ? -8.484 4.617 4.530 1.00 98.75 89 LEU A O 1
ATOM 717 N N . VAL A 1 90 ? -6.279 4.956 4.199 1.00 98.69 90 VAL A N 1
ATOM 718 C CA . VAL A 1 90 ? -6.013 5.571 5.509 1.00 98.69 90 VAL A CA 1
ATOM 719 C C . VAL A 1 90 ? -6.727 6.917 5.634 1.00 98.69 90 VAL A C 1
ATOM 721 O O . VAL A 1 90 ? -7.338 7.181 6.667 1.00 98.69 90 VAL A O 1
ATOM 724 N N . GLU A 1 91 ? -6.725 7.737 4.581 1.00 98.56 91 GLU A N 1
ATOM 725 C CA . GLU A 1 91 ? -7.445 9.015 4.550 1.00 98.56 91 GLU A CA 1
ATOM 726 C C . GLU A 1 91 ? -8.963 8.823 4.685 1.00 98.56 91 GLU A C 1
ATOM 728 O O . GLU A 1 91 ? -9.619 9.526 5.456 1.00 98.56 91 GLU A O 1
ATOM 733 N N . LYS A 1 92 ? -9.532 7.850 3.964 1.00 98.62 92 LYS A N 1
ATOM 734 C CA . LYS A 1 92 ? -10.981 7.590 3.955 1.00 98.62 92 LYS A CA 1
ATOM 735 C C . LYS A 1 92 ? -11.496 6.907 5.219 1.00 98.62 92 LYS A C 1
ATOM 737 O O . LYS A 1 92 ? -12.657 7.104 5.579 1.00 98.62 92 LYS A O 1
ATOM 742 N N . HIS A 1 93 ? -10.669 6.093 5.872 1.00 98.38 93 HIS A N 1
ATOM 743 C CA . HIS A 1 93 ? -11.077 5.256 7.004 1.00 98.38 93 HIS A CA 1
ATOM 744 C C . HIS A 1 93 ? -10.069 5.302 8.170 1.00 98.38 93 HIS A C 1
ATOM 746 O O . HIS A 1 93 ? -9.593 4.251 8.602 1.00 98.38 93 HIS A O 1
ATOM 752 N N . PRO A 1 94 ? -9.728 6.481 8.723 1.00 97.94 94 PRO A N 1
ATOM 753 C CA . PRO A 1 94 ? -8.639 6.631 9.700 1.00 97.94 94 PRO A CA 1
ATOM 754 C C . PRO A 1 94 ? -8.906 5.947 11.054 1.00 97.94 94 PRO A C 1
ATOM 756 O O . PRO A 1 94 ? -7.982 5.631 11.811 1.00 97.94 94 PRO A O 1
ATOM 759 N N . ASP A 1 95 ? -10.174 5.698 11.384 1.00 97.12 95 ASP A N 1
ATOM 760 C CA . ASP A 1 95 ? -10.596 4.940 12.564 1.00 97.12 95 ASP A CA 1
ATOM 761 C C . ASP A 1 95 ? -10.300 3.438 12.414 1.00 97.12 95 ASP A C 1
ATOM 763 O O . ASP A 1 95 ? -9.882 2.782 13.376 1.00 97.12 95 ASP A O 1
ATOM 767 N N . ARG A 1 96 ? -10.446 2.913 11.192 1.00 98.25 96 ARG A N 1
ATOM 768 C CA . ARG A 1 96 ? -10.192 1.511 10.829 1.00 98.25 96 ARG A CA 1
ATOM 769 C C . ARG A 1 96 ? -8.732 1.273 10.469 1.00 98.25 96 ARG A C 1
ATOM 771 O O . ARG A 1 96 ? -8.171 0.251 10.864 1.00 98.25 96 ARG A O 1
ATOM 778 N N . PHE A 1 97 ? -8.117 2.224 9.776 1.00 98.62 97 PHE A N 1
ATOM 779 C CA . PHE A 1 97 ? -6.769 2.153 9.228 1.00 98.62 97 PHE A CA 1
ATOM 780 C C . PHE A 1 97 ? -5.919 3.329 9.735 1.00 98.62 97 PHE A C 1
ATOM 782 O O . PHE A 1 97 ? -5.826 4.352 9.066 1.00 98.62 97 PHE A O 1
ATOM 789 N N . PRO A 1 98 ? -5.284 3.221 10.919 1.00 98.31 98 PRO A N 1
ATOM 790 C CA . PRO A 1 98 ? -4.445 4.293 11.471 1.00 98.31 98 PRO A CA 1
ATOM 791 C C . PRO A 1 98 ? -3.172 4.624 10.688 1.00 98.31 98 PRO A C 1
ATOM 793 O O . PRO A 1 98 ? -2.483 5.574 11.051 1.00 98.31 98 PRO A O 1
ATOM 796 N N . GLY A 1 99 ? -2.796 3.810 9.706 1.00 98.62 99 GLY A N 1
ATOM 797 C CA . GLY A 1 99 ? -1.563 3.979 8.952 1.00 98.62 99 GLY A CA 1
ATOM 798 C C . GLY A 1 99 ? -1.301 2.797 8.031 1.00 98.62 99 GLY A C 1
ATOM 799 O O . GLY A 1 99 ? -2.066 1.828 7.995 1.00 98.62 99 GLY A O 1
ATOM 800 N N . PHE A 1 100 ? -0.197 2.868 7.297 1.00 98.88 100 PHE A N 1
ATOM 801 C CA . PHE A 1 100 ? 0.206 1.815 6.376 1.00 98.88 100 PHE A CA 1
ATOM 802 C C . PHE A 1 100 ? 1.726 1.675 6.286 1.00 98.88 100 PHE A C 1
ATOM 804 O O . PHE A 1 100 ? 2.487 2.584 6.626 1.00 98.88 100 PHE A O 1
ATOM 811 N N . ILE A 1 101 ? 2.140 0.503 5.819 1.00 98.62 101 ILE A N 1
ATOM 812 C CA . ILE A 1 101 ? 3.510 0.113 5.521 1.00 98.62 101 ILE A CA 1
ATOM 813 C C . ILE A 1 101 ? 3.637 0.013 4.001 1.00 98.62 101 ILE A C 1
ATOM 815 O O . ILE A 1 101 ? 2.904 -0.750 3.363 1.00 98.62 101 ILE A O 1
ATOM 819 N N . ALA A 1 102 ? 4.555 0.789 3.429 1.00 98.19 102 ALA A N 1
ATOM 820 C CA . ALA A 1 102 ? 4.788 0.834 1.991 1.00 98.19 102 ALA A CA 1
ATOM 821 C C . ALA A 1 102 ? 5.623 -0.360 1.505 1.00 98.19 102 ALA A C 1
ATOM 823 O O . ALA A 1 102 ? 6.377 -0.965 2.267 1.00 98.19 102 ALA A O 1
ATOM 824 N N . SER A 1 103 ? 5.504 -0.695 0.220 1.00 98.00 103 SER A N 1
ATOM 825 C CA . SER A 1 103 ? 6.290 -1.755 -0.429 1.00 98.00 103 SER A CA 1
ATOM 826 C C . SER A 1 103 ? 7.202 -1.148 -1.501 1.00 98.00 103 SER A C 1
ATOM 828 O O . SER A 1 103 ? 6.753 -0.946 -2.636 1.00 98.00 103 SER A O 1
ATOM 830 N N . PRO A 1 104 ? 8.453 -0.792 -1.156 1.00 97.56 104 PRO A N 1
ATOM 831 C CA . PRO A 1 104 ? 9.406 -0.246 -2.118 1.00 97.56 104 PRO A CA 1
ATOM 832 C C . PRO A 1 104 ? 9.819 -1.302 -3.163 1.00 97.56 104 PRO A C 1
ATOM 834 O O . PRO A 1 104 ? 9.739 -2.503 -2.896 1.00 97.56 104 PRO A O 1
ATOM 837 N N . PRO A 1 105 ? 10.272 -0.888 -4.360 1.00 97.25 105 PRO A N 1
ATOM 838 C CA . PRO A 1 105 ? 10.645 -1.802 -5.435 1.00 97.25 105 PRO A CA 1
ATOM 839 C C . PRO A 1 105 ? 12.066 -2.352 -5.208 1.00 97.25 105 PRO A C 1
ATOM 841 O O . PRO A 1 105 ? 13.022 -1.929 -5.851 1.00 97.25 105 PRO A O 1
ATOM 844 N N . MET A 1 106 ? 12.214 -3.296 -4.274 1.00 96.38 106 MET A N 1
ATOM 845 C CA . MET A 1 106 ? 13.514 -3.774 -3.761 1.00 96.38 106 MET A CA 1
ATOM 846 C C . MET A 1 106 ? 14.431 -4.441 -4.802 1.00 96.38 106 MET A C 1
ATOM 848 O O . MET A 1 106 ? 15.614 -4.642 -4.534 1.00 96.38 106 MET A O 1
ATOM 852 N N . GLY A 1 107 ? 13.909 -4.784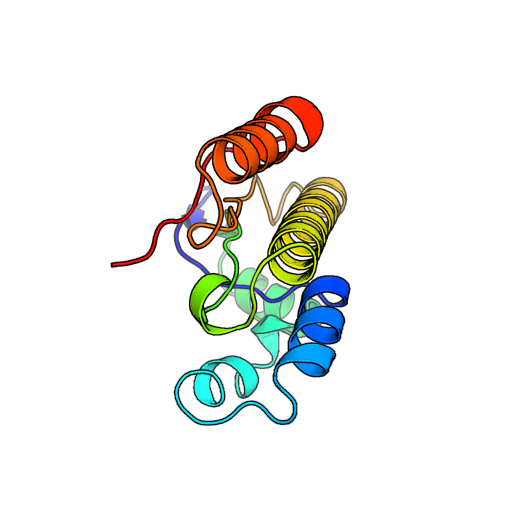 -5.982 1.00 94.88 107 GLY A N 1
ATOM 853 C CA . GLY A 1 107 ? 14.685 -5.320 -7.104 1.00 94.88 107 GLY A CA 1
ATOM 854 C C . GLY A 1 107 ? 15.367 -4.265 -7.983 1.00 94.88 107 GLY A C 1
ATOM 855 O O . GLY A 1 107 ? 16.098 -4.642 -8.901 1.00 94.88 107 GLY A O 1
ATOM 856 N N . GLU A 1 108 ? 15.116 -2.977 -7.735 1.00 96.81 108 GLU A N 1
ATOM 857 C CA . GLU A 1 108 ? 15.649 -1.860 -8.520 1.00 96.81 108 GLU A CA 1
ATOM 858 C C . GLU A 1 108 ? 16.960 -1.302 -7.946 1.00 96.81 108 GLU A C 1
ATOM 860 O O . GLU A 1 108 ? 17.497 -1.787 -6.947 1.00 96.81 108 GLU A O 1
ATOM 865 N N . ASP A 1 109 ? 17.514 -0.281 -8.604 1.00 96.62 109 ASP A N 1
ATOM 866 C CA . ASP A 1 109 ? 18.694 0.406 -8.091 1.00 96.62 109 ASP A CA 1
ATOM 867 C C . ASP A 1 109 ? 18.423 1.120 -6.751 1.00 96.62 109 ASP A C 1
ATOM 869 O O . ASP A 1 109 ? 17.292 1.453 -6.387 1.00 96.62 109 ASP A O 1
ATOM 873 N N . ILE A 1 110 ? 19.496 1.358 -5.989 1.00 97.44 110 ILE A N 1
ATOM 874 C CA . ILE A 1 110 ? 19.401 1.948 -4.646 1.00 97.44 110 ILE A CA 1
ATOM 875 C C . ILE A 1 110 ? 18.730 3.327 -4.690 1.00 97.44 110 ILE A C 1
ATOM 877 O O . ILE A 1 110 ? 17.979 3.655 -3.775 1.00 97.44 110 ILE A O 1
ATOM 881 N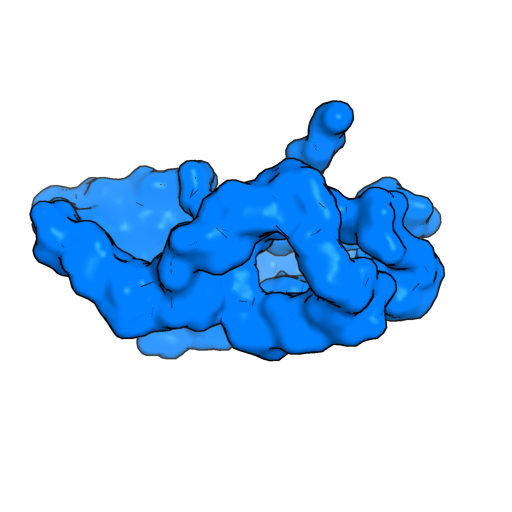 N . SER A 1 111 ? 18.970 4.129 -5.732 1.00 97.56 111 SER A N 1
ATOM 882 C CA . SER A 1 111 ? 18.319 5.434 -5.891 1.00 97.56 111 SER A CA 1
ATOM 883 C C . SER A 1 111 ? 16.802 5.306 -5.994 1.00 97.56 111 SER A C 1
ATOM 885 O O . SER A 1 111 ? 16.098 5.963 -5.237 1.00 97.56 111 SER A O 1
ATOM 887 N N . ALA A 1 112 ? 16.297 4.409 -6.841 1.00 96.75 112 ALA A N 1
ATOM 888 C CA . ALA A 1 112 ? 14.872 4.173 -7.021 1.00 96.75 112 ALA A CA 1
ATOM 889 C C . ALA A 1 112 ? 14.215 3.646 -5.739 1.00 96.75 112 ALA A C 1
ATOM 891 O O . ALA A 1 112 ? 13.110 4.065 -5.393 1.00 96.75 112 ALA A O 1
ATOM 892 N N . ILE A 1 113 ? 14.905 2.770 -5.000 1.00 98.12 113 ILE A N 1
ATOM 893 C CA . ILE A 1 113 ? 14.437 2.288 -3.694 1.00 98.12 113 ILE A CA 1
ATOM 894 C C . ILE A 1 113 ? 14.336 3.451 -2.697 1.00 98.12 113 ILE A C 1
ATOM 896 O O . ILE A 1 113 ? 13.321 3.594 -2.015 1.00 98.12 113 ILE A O 1
ATOM 900 N N . LEU A 1 114 ? 15.370 4.293 -2.606 1.00 98.19 114 LEU A N 1
ATOM 901 C CA . LEU A 1 114 ? 15.393 5.432 -1.686 1.00 98.19 114 LEU A CA 1
ATOM 902 C C . LEU A 1 114 ? 14.339 6.486 -2.041 1.00 98.19 114 LEU A C 1
ATOM 904 O O . LEU A 1 114 ? 13.681 6.993 -1.134 1.00 98.19 114 LEU A O 1
ATOM 908 N N . ASP A 1 115 ? 14.153 6.783 -3.325 1.00 98.25 115 ASP A N 1
ATOM 909 C CA . ASP A 1 115 ? 13.149 7.735 -3.801 1.00 98.25 115 ASP A CA 1
ATOM 910 C C . ASP A 1 115 ? 11.732 7.235 -3.494 1.00 98.25 115 ASP A C 1
ATOM 912 O O . ASP A 1 115 ? 10.913 7.990 -2.971 1.00 98.25 115 ASP A O 1
ATOM 916 N N . ALA A 1 116 ? 11.454 5.945 -3.719 1.00 98.25 116 ALA A N 1
ATOM 917 C CA . ALA A 1 116 ? 10.169 5.339 -3.371 1.00 98.25 116 ALA A CA 1
ATOM 918 C C . ALA A 1 116 ? 9.905 5.365 -1.855 1.00 98.25 116 ALA A C 1
ATOM 920 O O . ALA A 1 116 ? 8.796 5.682 -1.427 1.00 98.25 116 ALA A O 1
ATOM 921 N N . CYS A 1 117 ? 10.921 5.075 -1.033 1.00 98.56 117 CYS A N 1
ATOM 922 C CA . CYS A 1 117 ? 10.813 5.155 0.425 1.00 98.56 117 CYS A CA 1
ATOM 923 C C . CYS A 1 117 ? 10.533 6.585 0.907 1.00 98.56 117 CYS A C 1
ATOM 925 O O . CYS A 1 117 ? 9.656 6.777 1.749 1.00 98.56 117 CYS A O 1
ATOM 927 N N . ARG A 1 118 ? 11.255 7.583 0.376 1.00 98.56 118 ARG A N 1
ATOM 928 C CA . ARG A 1 118 ? 11.042 9.000 0.715 1.00 98.56 118 ARG A CA 1
ATOM 929 C C . ARG A 1 118 ? 9.644 9.444 0.333 1.00 98.56 118 ARG A C 1
ATOM 931 O O . ARG A 1 118 ? 8.931 9.931 1.195 1.00 98.56 118 ARG A O 1
ATOM 938 N N . TYR A 1 119 ? 9.230 9.187 -0.905 1.00 98.69 119 TYR A N 1
ATOM 939 C CA . TYR A 1 119 ? 7.887 9.518 -1.372 1.00 98.69 119 TYR A CA 1
ATOM 940 C C . TYR A 1 119 ? 6.807 8.905 -0.471 1.00 98.69 119 TYR A C 1
ATOM 942 O O . TYR A 1 119 ? 5.908 9.593 0.008 1.00 98.69 119 TYR A O 1
ATOM 950 N N . ALA A 1 120 ? 6.927 7.613 -0.160 1.00 98.69 120 ALA A N 1
ATOM 951 C CA . ALA A 1 120 ? 5.951 6.941 0.683 1.00 98.69 120 ALA A CA 1
ATOM 952 C C . ALA A 1 120 ? 5.864 7.545 2.094 1.00 98.69 120 ALA A C 1
ATOM 954 O O . ALA A 1 120 ? 4.761 7.741 2.601 1.00 98.69 120 ALA A O 1
ATOM 955 N N . ILE A 1 121 ? 7.001 7.835 2.728 1.00 98.69 121 ILE A N 1
ATOM 956 C CA . ILE A 1 121 ? 7.054 8.302 4.120 1.00 98.69 121 ILE A CA 1
ATOM 957 C C . ILE A 1 121 ? 6.760 9.803 4.224 1.00 98.69 121 ILE A C 1
ATOM 959 O O . ILE A 1 121 ? 5.929 10.211 5.032 1.00 98.69 121 ILE A O 1
ATOM 963 N N . GLU A 1 122 ? 7.444 10.619 3.426 1.00 98.50 122 GLU A N 1
ATOM 964 C CA . GLU A 1 122 ? 7.426 12.082 3.523 1.00 98.50 122 GLU A CA 1
ATOM 965 C C . GLU A 1 122 ? 6.187 12.682 2.849 1.00 98.50 122 GLU A C 1
ATOM 967 O O . GLU A 1 122 ? 5.573 13.586 3.417 1.00 98.50 122 GLU A O 1
ATOM 972 N N . ASP A 1 123 ? 5.779 12.151 1.691 1.00 98.50 123 ASP A N 1
ATOM 973 C CA . ASP A 1 123 ? 4.683 12.725 0.901 1.00 98.50 123 ASP A CA 1
ATOM 974 C C . ASP A 1 123 ? 3.340 12.010 1.121 1.00 98.50 123 ASP A C 1
ATOM 976 O O . ASP A 1 123 ? 2.285 12.635 1.014 1.00 98.50 123 ASP A O 1
ATOM 980 N N . CYS A 1 124 ? 3.349 10.705 1.426 1.00 98.62 124 CYS A N 1
ATOM 981 C CA . CYS A 1 124 ? 2.124 9.901 1.566 1.00 98.62 124 CYS A CA 1
ATOM 982 C C . CYS A 1 124 ? 1.808 9.451 3.001 1.00 98.62 124 CYS A C 1
ATOM 984 O O . CYS A 1 124 ? 0.735 8.896 3.236 1.00 98.62 124 CYS A O 1
ATOM 986 N N . GLY A 1 125 ? 2.703 9.679 3.968 1.00 98.50 125 GLY A N 1
ATOM 987 C CA . GLY A 1 125 ? 2.461 9.359 5.378 1.00 98.50 125 GLY A CA 1
ATOM 988 C C . GLY A 1 125 ? 2.587 7.875 5.742 1.00 98.50 125 GLY A C 1
ATOM 989 O O . GLY A 1 125 ? 2.015 7.440 6.746 1.00 98.50 125 GLY A O 1
ATOM 990 N N . ALA A 1 126 ? 3.324 7.084 4.957 1.00 98.69 126 ALA A N 1
ATOM 991 C CA . ALA A 1 126 ? 3.690 5.726 5.346 1.00 98.69 126 ALA A CA 1
ATOM 992 C C . ALA A 1 126 ? 4.481 5.751 6.662 1.00 98.69 126 ALA A C 1
ATOM 994 O O . ALA A 1 126 ? 5.401 6.549 6.840 1.00 98.69 126 ALA A O 1
ATOM 995 N N . ILE A 1 127 ? 4.166 4.832 7.574 1.00 98.44 127 ILE A N 1
ATOM 996 C CA . ILE A 1 127 ? 4.822 4.740 8.892 1.00 98.44 127 ILE A CA 1
ATOM 997 C C . ILE A 1 127 ? 5.893 3.643 8.948 1.00 98.44 127 ILE A C 1
ATOM 999 O O . ILE A 1 127 ? 6.429 3.334 10.011 1.00 98.44 127 ILE A O 1
ATOM 1003 N N . GLY A 1 128 ? 6.202 3.040 7.801 1.00 97.75 128 GLY A N 1
ATOM 1004 C CA . GLY A 1 128 ? 7.252 2.045 7.646 1.00 97.75 128 GLY A CA 1
ATOM 1005 C C . GLY A 1 128 ? 7.290 1.461 6.239 1.00 97.75 128 GLY A C 1
ATOM 1006 O O . GLY A 1 128 ? 6.470 1.800 5.383 1.00 97.75 128 GLY A O 1
ATOM 1007 N N . VAL A 1 129 ? 8.238 0.551 6.021 1.00 97.44 129 VAL A N 1
ATOM 1008 C CA . VAL A 1 129 ? 8.412 -0.187 4.764 1.00 97.44 129 VAL A CA 1
ATOM 1009 C C . VAL A 1 129 ? 8.471 -1.690 5.027 1.00 97.44 129 VAL A C 1
ATOM 1011 O O . VAL A 1 129 ? 9.005 -2.126 6.048 1.00 97.44 129 VAL A O 1
ATOM 1014 N N . GLN A 1 130 ? 7.904 -2.483 4.121 1.00 95.56 130 GLN A N 1
ATOM 1015 C CA . GLN A 1 130 ? 7.945 -3.941 4.170 1.00 95.56 130 GLN A CA 1
ATOM 1016 C C . GLN A 1 130 ? 9.137 -4.446 3.354 1.00 95.56 130 GLN A C 1
ATOM 1018 O O . GLN A 1 130 ? 9.372 -3.989 2.238 1.00 95.56 130 GLN A O 1
ATOM 1023 N N . VAL A 1 131 ? 9.868 -5.412 3.910 1.00 93.69 131 VAL A N 1
ATOM 1024 C CA . VAL A 1 131 ? 11.001 -6.083 3.261 1.00 93.69 131 VAL A CA 1
ATOM 1025 C C . VAL A 1 131 ? 10.789 -7.589 3.356 1.00 93.69 131 VAL A C 1
ATOM 1027 O O . VAL A 1 131 ? 10.356 -8.092 4.394 1.00 93.69 131 VAL A O 1
ATOM 1030 N N . TYR A 1 132 ? 11.078 -8.292 2.266 1.00 91.06 132 TYR A N 1
ATOM 1031 C CA . TYR A 1 132 ? 10.970 -9.744 2.159 1.00 91.06 132 TYR A CA 1
ATOM 1032 C C . TYR A 1 132 ? 12.337 -10.417 2.372 1.00 91.06 132 TYR A C 1
ATOM 1034 O O . TYR A 1 132 ? 13.377 -9.771 2.238 1.00 91.06 132 TYR A O 1
ATOM 1042 N N . THR A 1 133 ? 12.323 -11.700 2.749 1.00 88.19 133 THR A N 1
ATOM 1043 C CA . THR A 1 133 ? 13.519 -12.535 2.984 1.00 88.19 133 THR A CA 1
ATOM 1044 C C . THR A 1 133 ? 13.820 -13.458 1.822 1.00 88.19 133 THR A C 1
ATOM 1046 O O . THR A 1 133 ? 12.838 -14.041 1.307 1.00 88.19 133 THR A O 1
#

Secondary structure (DSSP, 8-state):
--EEEEEEEE--HHHHHHHHHHH-S--THHHHHHT-GGGT-HHHHHHHHHTSTTEEEEEEEPSSPHHHH--THHHHHHHHHHHHHHHHHHHH-TTT--EEEE---TTS-HHHHHHHHHIIIIIT---EE----